Protein AF-A0A168NGX6-F1 (afdb_monomer)

pLDDT: mean 82.54, std 9.8, range [54.59, 95.88]

Radius of gyration: 12.96 Å; Cα contacts (8 Å, |Δi|>4): 93; chains: 1; bounding box: 35×31×26 Å

Mean predicted aligned error: 5.77 Å

Foldseek 3Di:
DFDPVVVVVADPLLVVVVVVCVVCVVVVNFFDDLVNVCVVVVHDSVSSVVSVVVCVVLVQWDWDWDDDDPPITIGIDGPCCNRVVPD

Structure (mmCIF, N/CA/C/O backbone):
data_AF-A0A168NGX6-F1
#
_entry.id   AF-A0A168NGX6-F1
#
loop_
_atom_site.group_PDB
_atom_site.id
_atom_site.type_symbol
_atom_site.label_atom_id
_atom_site.label_alt_id
_atom_site.label_comp_id
_atom_site.label_asym_id
_atom_site.label_entity_id
_atom_site.label_seq_id
_atom_site.pdbx_PDB_ins_code
_atom_site.Cartn_x
_atom_site.Cartn_y
_atom_site.Cartn_z
_atom_site.occupancy
_atom_site.B_iso_or_equiv
_atom_site.auth_seq_id
_atom_site.auth_comp_id
_atom_site.auth_asym_id
_atom_site.auth_atom_id
_atom_site.pdbx_PDB_model_num
ATOM 1 N N . MET A 1 1 ? -17.072 3.729 -0.745 1.00 58.84 1 MET A N 1
ATOM 2 C CA . MET A 1 1 ? -16.337 4.830 -0.077 1.00 58.84 1 MET A CA 1
ATOM 3 C C . MET A 1 1 ? -15.475 4.217 1.018 1.00 58.84 1 MET A C 1
ATOM 5 O O . MET A 1 1 ? -15.856 3.169 1.508 1.00 58.84 1 MET A O 1
ATOM 9 N N . ILE A 1 2 ? -14.324 4.796 1.369 1.00 62.94 2 ILE A N 1
ATOM 10 C CA . ILE A 1 2 ? -13.517 4.325 2.515 1.00 62.94 2 ILE A CA 1
ATOM 11 C C . ILE A 1 2 ? -14.143 4.890 3.802 1.00 62.94 2 ILE A C 1
ATOM 13 O O . ILE A 1 2 ? -14.500 6.069 3.811 1.00 62.94 2 ILE A O 1
ATOM 17 N N . SER A 1 3 ? -14.279 4.088 4.868 1.00 67.94 3 SER A N 1
ATOM 18 C CA . SER A 1 3 ? -14.829 4.547 6.160 1.00 67.94 3 SER A CA 1
ATOM 19 C C . SER A 1 3 ? -14.116 5.809 6.682 1.00 67.94 3 SER A C 1
ATOM 21 O O . SER A 1 3 ? -12.890 5.858 6.817 1.00 67.94 3 SER A O 1
ATOM 23 N N . ASN A 1 4 ? -14.892 6.846 7.020 1.00 69.19 4 ASN A N 1
ATOM 24 C CA . ASN A 1 4 ? -14.374 8.104 7.579 1.00 69.19 4 ASN A CA 1
ATOM 25 C C . ASN A 1 4 ? -13.734 7.923 8.962 1.00 69.19 4 ASN A C 1
ATOM 27 O O . ASN A 1 4 ? -12.902 8.735 9.367 1.00 69.19 4 ASN A O 1
ATOM 31 N N . GLN A 1 5 ? -14.131 6.886 9.699 1.00 71.94 5 GLN A N 1
ATOM 32 C CA . GLN A 1 5 ? -13.535 6.557 10.987 1.00 71.94 5 GLN A CA 1
ATOM 33 C C . GLN A 1 5 ? -12.149 5.937 10.792 1.00 71.94 5 GLN A C 1
ATOM 35 O O . GLN A 1 5 ? -11.195 6.383 11.426 1.00 71.94 5 GLN A O 1
ATOM 40 N N . LEU A 1 6 ? -12.012 5.036 9.814 1.00 74.62 6 LEU A N 1
ATOM 41 C CA . LEU A 1 6 ? -10.731 4.453 9.414 1.00 74.62 6 LEU A CA 1
ATOM 42 C C . LEU A 1 6 ? -9.717 5.531 9.000 1.00 74.62 6 LEU A C 1
ATOM 44 O O . LEU A 1 6 ? -8.568 5.502 9.429 1.00 74.62 6 LEU A O 1
ATOM 48 N N . LEU A 1 7 ? -10.148 6.530 8.220 1.00 75.06 7 LEU A N 1
ATOM 49 C CA . LEU A 1 7 ? -9.275 7.617 7.759 1.00 75.06 7 LEU A CA 1
ATOM 50 C C . LEU A 1 7 ? -8.703 8.476 8.898 1.00 75.06 7 LEU A C 1
ATOM 52 O O . LEU A 1 7 ? -7.595 8.990 8.763 1.00 75.06 7 LEU A O 1
ATOM 56 N N . LYS A 1 8 ? -9.417 8.624 10.022 1.00 81.62 8 LYS A N 1
ATOM 57 C CA . LYS A 1 8 ? -8.948 9.403 11.185 1.00 81.62 8 LYS A CA 1
ATOM 58 C C . LYS A 1 8 ? -7.850 8.696 11.979 1.00 81.62 8 LYS A C 1
ATOM 60 O O . LYS A 1 8 ? -7.114 9.352 12.709 1.00 81.62 8 LYS A O 1
ATOM 65 N N . GLU A 1 9 ? -7.742 7.379 11.847 1.00 84.62 9 GLU A N 1
ATOM 66 C CA . GLU A 1 9 ? -6.751 6.566 12.558 1.00 84.62 9 GLU A CA 1
ATOM 67 C C . GLU A 1 9 ? -5.444 6.376 11.785 1.00 84.62 9 GLU A C 1
ATOM 69 O O . GLU A 1 9 ? -4.517 5.727 12.278 1.00 84.62 9 GLU A O 1
ATOM 74 N N . LEU A 1 10 ? -5.382 6.902 10.562 1.00 88.12 10 LEU A N 1
ATOM 75 C CA . LEU A 1 10 ? -4.248 6.766 9.667 1.00 88.12 10 LEU A CA 1
ATOM 76 C C . LEU A 1 10 ? -3.445 8.059 9.613 1.00 88.12 10 LEU A C 1
ATOM 78 O O . LEU A 1 10 ? -3.970 9.169 9.550 1.00 88.12 10 LEU A O 1
ATOM 82 N N . THR A 1 11 ? -2.130 7.911 9.586 1.00 91.62 11 THR A N 1
ATOM 83 C CA . THR A 1 11 ? -1.212 9.009 9.310 1.00 91.62 11 THR A CA 1
ATOM 84 C C . THR A 1 11 ? -1.310 9.437 7.847 1.00 91.62 11 THR A C 1
ATOM 86 O O . THR A 1 11 ? -1.700 8.668 6.966 1.00 91.62 11 THR A O 1
ATOM 89 N N . GLY A 1 12 ? -0.845 10.651 7.540 1.00 90.88 12 GLY A N 1
ATOM 90 C CA . GLY A 1 12 ? -0.820 11.143 6.158 1.00 90.88 12 GLY A CA 1
ATOM 91 C C . GLY A 1 12 ? -0.033 10.246 5.189 1.00 90.88 12 GLY A C 1
ATOM 92 O O . GLY A 1 12 ? -0.371 10.182 4.010 1.00 90.88 12 GLY A O 1
ATOM 93 N N . ASN A 1 13 ? 0.980 9.515 5.667 1.00 93.44 13 ASN A N 1
ATOM 94 C CA . ASN A 1 13 ? 1.734 8.571 4.835 1.00 93.44 13 ASN A CA 1
ATOM 95 C C . ASN A 1 13 ? 0.936 7.297 4.539 1.00 93.44 13 ASN A C 1
ATOM 97 O O . ASN A 1 13 ? 0.961 6.819 3.409 1.00 93.44 13 ASN A O 1
ATOM 101 N N . GLU A 1 14 ? 0.201 6.774 5.519 1.00 91.94 14 GLU A N 1
ATOM 102 C CA . GLU A 1 14 ? -0.673 5.612 5.331 1.00 91.94 14 GLU A CA 1
ATOM 103 C C . GLU A 1 14 ? -1.841 5.944 4.398 1.00 91.94 14 GLU A C 1
ATOM 105 O O . GLU A 1 14 ? -2.149 5.157 3.507 1.00 91.94 14 GLU A O 1
ATOM 110 N N . VAL A 1 15 ? -2.415 7.147 4.513 1.00 89.12 15 VAL A N 1
ATOM 111 C CA . VAL A 1 15 ? -3.443 7.633 3.580 1.00 89.12 15 VAL A CA 1
ATOM 112 C C . VAL A 1 15 ? -2.885 7.768 2.159 1.00 89.12 15 VAL A C 1
ATOM 114 O O . VAL A 1 15 ? -3.496 7.272 1.214 1.00 89.12 15 VAL A O 1
ATOM 117 N N . LYS A 1 16 ? -1.699 8.372 1.983 1.00 90.81 16 LYS A N 1
ATOM 118 C CA . LYS A 1 16 ? -1.031 8.444 0.668 1.00 90.81 16 LYS A CA 1
ATOM 119 C C . LYS A 1 16 ? -0.806 7.059 0.067 1.00 90.81 16 LYS A C 1
ATOM 121 O O . LYS A 1 16 ? -1.023 6.868 -1.126 1.00 90.81 16 LYS A O 1
ATOM 126 N N . LEU A 1 17 ? -0.381 6.106 0.891 1.00 91.06 17 LEU A N 1
ATOM 127 C CA . LEU A 1 17 ? -0.122 4.735 0.474 1.00 91.06 17 LEU A CA 1
ATOM 128 C C . LEU A 1 17 ? -1.417 4.007 0.072 1.00 91.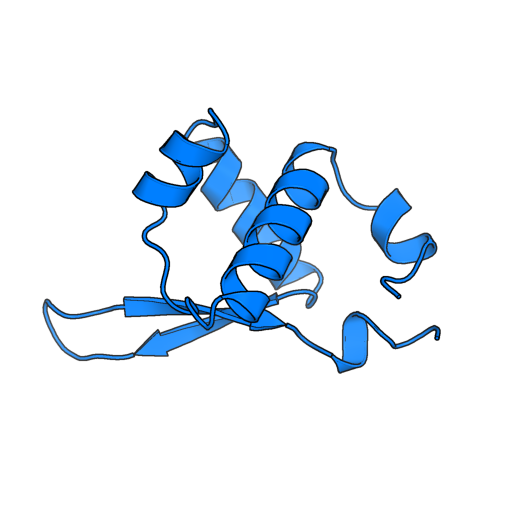06 17 LEU A C 1
ATOM 130 O O . LEU A 1 17 ? -1.423 3.293 -0.927 1.00 91.06 17 LEU A O 1
ATOM 134 N N . LEU A 1 18 ? -2.522 4.228 0.790 1.00 87.25 18 LEU A N 1
ATOM 135 C CA . LEU A 1 18 ? -3.833 3.692 0.414 1.00 87.25 18 LEU A CA 1
ATOM 136 C C . LEU A 1 18 ? -4.319 4.243 -0.925 1.00 87.25 18 LEU A C 1
ATOM 138 O O . LEU A 1 18 ? -4.699 3.460 -1.789 1.00 87.25 18 LEU A O 1
ATOM 142 N N . ILE A 1 19 ? -4.245 5.562 -1.126 1.00 85.81 19 ILE A N 1
ATOM 143 C CA . ILE A 1 19 ? -4.615 6.204 -2.399 1.00 85.81 19 ILE A CA 1
ATOM 144 C C . ILE A 1 19 ? -3.726 5.694 -3.542 1.00 85.81 19 ILE A C 1
ATOM 146 O O . ILE A 1 19 ? -4.182 5.506 -4.668 1.00 85.81 19 ILE A O 1
ATOM 150 N N . TYR A 1 20 ? -2.443 5.460 -3.264 1.00 89.44 20 TYR A N 1
ATOM 151 C CA . TYR A 1 20 ? -1.522 4.889 -4.238 1.00 89.44 20 TYR A CA 1
ATOM 152 C C . TYR A 1 20 ? -1.931 3.472 -4.650 1.00 89.44 20 TYR A C 1
ATOM 154 O O . TYR A 1 20 ? -1.986 3.175 -5.842 1.00 89.44 20 TYR A O 1
ATOM 162 N N . PHE A 1 21 ? -2.243 2.605 -3.682 1.00 85.56 21 PHE A N 1
ATOM 163 C CA . PHE A 1 21 ? -2.699 1.249 -3.975 1.00 85.56 21 PHE A CA 1
ATOM 164 C C . PHE A 1 21 ? -4.051 1.228 -4.687 1.00 85.56 21 PHE A C 1
ATOM 166 O O . PHE A 1 21 ? -4.201 0.450 -5.621 1.00 85.56 21 PHE A O 1
ATOM 173 N N . ASP A 1 22 ? -4.986 2.104 -4.313 1.00 82.75 22 ASP A N 1
ATOM 174 C CA . ASP A 1 22 ? -6.284 2.270 -4.980 1.00 82.75 22 ASP A CA 1
ATOM 175 C C . ASP A 1 22 ? -6.120 2.497 -6.490 1.00 82.75 22 ASP A C 1
ATOM 177 O O . ASP A 1 22 ? -6.568 1.694 -7.308 1.00 82.75 22 ASP A O 1
ATOM 181 N N . ARG A 1 23 ? -5.341 3.520 -6.868 1.00 85.00 23 ARG A N 1
ATOM 182 C CA . ARG A 1 23 ? -5.060 3.830 -8.280 1.00 85.00 23 ARG A CA 1
ATOM 183 C C . ARG A 1 23 ? -4.442 2.649 -9.021 1.00 85.00 23 ARG A C 1
ATOM 185 O O . ARG A 1 23 ? -4.833 2.335 -10.138 1.00 85.00 23 ARG A O 1
ATOM 192 N N . ARG A 1 24 ? -3.495 1.960 -8.387 1.00 84.56 24 ARG A N 1
ATOM 193 C CA . ARG A 1 24 ? -2.785 0.839 -9.012 1.00 84.56 24 ARG A CA 1
ATOM 194 C C . ARG A 1 24 ? -3.670 -0.395 -9.178 1.00 84.56 24 ARG A C 1
ATOM 196 O O . ARG A 1 24 ? -3.539 -1.104 -10.171 1.00 84.56 24 ARG A O 1
ATOM 203 N N . ILE A 1 25 ? -4.595 -0.633 -8.249 1.00 76.50 25 ILE A N 1
ATOM 204 C CA . ILE A 1 25 ? -5.611 -1.682 -8.374 1.00 76.50 25 ILE A CA 1
ATOM 205 C C . ILE A 1 25 ? -6.564 -1.358 -9.530 1.00 76.50 25 ILE A C 1
ATOM 207 O O . ILE A 1 25 ? -6.845 -2.252 -10.331 1.00 76.50 25 ILE A O 1
ATOM 211 N N . MET A 1 26 ? -6.992 -0.097 -9.678 1.00 76.00 26 MET A N 1
ATOM 212 C CA . MET A 1 26 ? -7.786 0.340 -10.838 1.00 76.00 26 MET A CA 1
ATOM 213 C C . MET A 1 26 ? -7.050 0.095 -12.167 1.00 76.00 26 MET A C 1
ATOM 215 O O . MET A 1 26 ? -7.665 -0.346 -13.138 1.00 76.00 26 MET A O 1
ATOM 219 N N . ASP A 1 27 ? -5.727 0.268 -12.179 1.00 81.88 27 ASP A N 1
ATOM 220 C CA . ASP A 1 27 ? -4.853 -0.020 -13.326 1.00 81.88 27 ASP A CA 1
ATOM 221 C C . ASP A 1 27 ? -4.527 -1.522 -13.505 1.00 81.88 27 ASP A C 1
ATOM 223 O O . ASP A 1 27 ? -3.759 -1.897 -14.394 1.00 81.88 27 ASP A O 1
ATOM 227 N N . LYS A 1 28 ? -5.097 -2.409 -12.674 1.00 77.62 28 LYS A N 1
ATOM 228 C CA . LYS A 1 28 ? -4.811 -3.859 -12.618 1.00 77.62 28 LYS A CA 1
ATOM 229 C C . LYS A 1 28 ? -3.344 -4.200 -12.297 1.00 77.62 28 LYS A C 1
ATOM 231 O O . LYS A 1 28 ? -2.893 -5.323 -12.537 1.00 77.62 28 LYS A O 1
ATOM 236 N N . GLU A 1 29 ? -2.595 -3.273 -11.701 1.00 78.44 29 GLU A N 1
ATOM 237 C CA . GLU A 1 29 ? -1.206 -3.445 -11.268 1.00 78.44 29 GLU A CA 1
ATOM 238 C C . GLU A 1 29 ? -1.143 -3.862 -9.785 1.00 78.44 29 GLU A C 1
ATOM 240 O O . GLU A 1 29 ? -0.904 -3.057 -8.890 1.00 78.44 29 GLU A O 1
ATOM 245 N N . LEU A 1 30 ? -1.352 -5.153 -9.506 1.00 72.12 30 LEU A N 1
ATOM 246 C CA . LEU A 1 30 ? -1.440 -5.655 -8.122 1.00 72.12 30 LEU A CA 1
ATOM 247 C C . LEU A 1 30 ? -0.070 -5.851 -7.445 1.00 72.12 30 LEU A C 1
ATOM 249 O O . LEU A 1 30 ? 0.056 -5.752 -6.225 1.00 72.12 30 LEU A O 1
ATOM 253 N N . SER A 1 31 ? 0.974 -6.145 -8.223 1.00 80.00 31 SER A N 1
ATOM 254 C CA . SER A 1 31 ? 2.317 -6.458 -7.717 1.00 80.00 31 SER A CA 1
ATOM 255 C C . SER A 1 31 ? 3.266 -5.290 -7.947 1.00 80.00 31 SER A C 1
ATOM 257 O O . SER A 1 31 ? 3.816 -5.149 -9.038 1.00 80.00 31 SER A O 1
ATOM 259 N N . ILE A 1 32 ? 3.533 -4.515 -6.898 1.00 80.88 32 ILE A N 1
ATOM 260 C CA . ILE A 1 32 ? 4.371 -3.317 -6.982 1.00 80.88 32 ILE A CA 1
ATOM 261 C C . ILE A 1 32 ? 5.593 -3.488 -6.076 1.00 80.88 32 ILE A C 1
ATOM 263 O O . ILE A 1 32 ? 5.441 -3.693 -4.868 1.00 80.88 32 ILE A O 1
ATOM 267 N N . PRO A 1 33 ? 6.822 -3.396 -6.614 1.00 85.56 33 PRO A N 1
ATOM 268 C CA . PR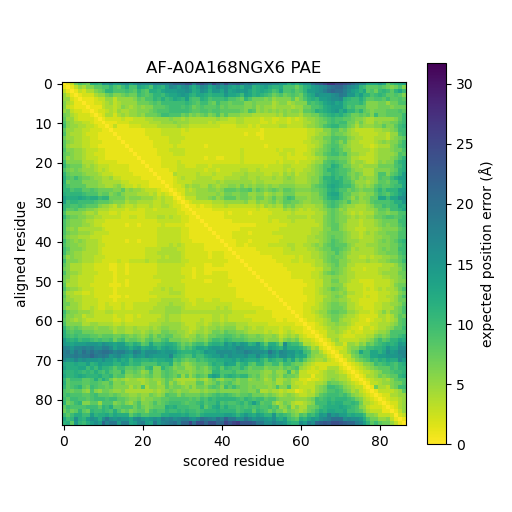O A 1 33 ? 8.023 -3.406 -5.793 1.00 85.56 33 PRO A CA 1
ATOM 269 C C . PRO A 1 33 ? 8.033 -2.220 -4.826 1.00 85.56 33 PRO A C 1
ATOM 271 O O . PRO A 1 33 ? 7.798 -1.090 -5.246 1.00 85.56 33 PRO A O 1
ATOM 274 N N . VAL A 1 34 ? 8.411 -2.445 -3.562 1.00 87.06 34 VAL A N 1
ATOM 275 C CA . VAL A 1 34 ? 8.525 -1.377 -2.541 1.00 87.06 34 VAL A CA 1
ATOM 276 C C . VAL A 1 34 ? 9.355 -0.194 -3.042 1.00 87.06 34 VAL A C 1
ATOM 278 O O . VAL A 1 34 ? 9.010 0.951 -2.780 1.00 87.06 34 VAL A O 1
ATOM 281 N N . ARG A 1 35 ? 10.404 -0.461 -3.825 1.00 88.69 35 ARG A N 1
ATOM 282 C CA . ARG A 1 35 ? 11.239 0.575 -4.436 1.00 88.69 35 ARG A CA 1
ATOM 283 C C . ARG A 1 35 ? 10.461 1.517 -5.372 1.00 88.69 35 ARG A C 1
ATOM 285 O O . ARG A 1 35 ? 10.653 2.725 -5.316 1.00 88.69 35 ARG A O 1
ATOM 292 N N . LYS A 1 36 ? 9.550 0.984 -6.188 1.00 89.56 36 LYS A N 1
ATOM 293 C CA . LYS A 1 36 ? 8.705 1.803 -7.070 1.00 89.56 36 LYS A CA 1
ATOM 294 C C . LYS A 1 36 ? 7.751 2.675 -6.248 1.00 89.56 36 LYS A C 1
ATOM 296 O O . LYS A 1 36 ? 7.579 3.847 -6.544 1.00 89.56 36 LYS A O 1
ATOM 301 N N . ILE A 1 37 ? 7.219 2.137 -5.148 1.00 90.94 37 ILE A N 1
ATOM 302 C CA . ILE A 1 37 ? 6.380 2.895 -4.205 1.00 90.94 37 ILE A CA 1
ATOM 303 C C . ILE A 1 37 ? 7.170 4.050 -3.572 1.00 90.94 37 ILE A C 1
ATOM 305 O O . ILE A 1 37 ? 6.661 5.161 -3.465 1.00 90.94 37 ILE A O 1
ATOM 309 N N . THR A 1 38 ? 8.416 3.802 -3.150 1.00 92.94 38 THR A N 1
ATOM 310 C CA . THR A 1 38 ? 9.265 4.842 -2.549 1.00 92.94 38 THR A CA 1
ATOM 311 C C . THR A 1 38 ? 9.590 5.965 -3.522 1.00 92.94 38 THR A C 1
ATOM 313 O O . THR A 1 38 ? 9.577 7.126 -3.122 1.00 92.94 38 THR A O 1
ATOM 316 N N . GLU A 1 39 ? 9.845 5.619 -4.786 1.00 93.50 39 GLU A N 1
ATOM 317 C CA . GLU A 1 39 ? 10.126 6.573 -5.862 1.00 93.50 39 GLU A CA 1
ATOM 318 C C . GLU A 1 39 ? 8.871 7.401 -6.187 1.00 93.50 39 GLU A C 1
ATOM 320 O O . GLU A 1 39 ? 8.919 8.627 -6.131 1.00 93.50 39 GLU A O 1
ATOM 325 N N . ASP A 1 40 ? 7.726 6.747 -6.4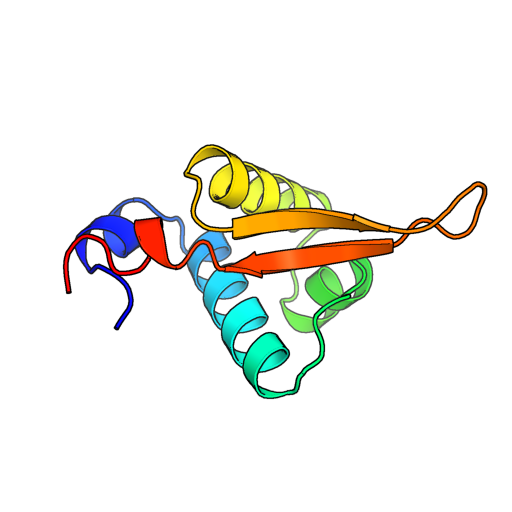09 1.00 93.69 40 ASP A N 1
ATOM 326 C CA . ASP A 1 40 ? 6.473 7.419 -6.774 1.00 93.69 40 ASP A CA 1
ATOM 327 C C . ASP A 1 40 ? 5.930 8.334 -5.661 1.00 93.69 40 ASP A C 1
ATOM 329 O O . ASP A 1 40 ? 5.335 9.375 -5.941 1.00 93.69 40 ASP A O 1
ATOM 333 N N . LEU A 1 41 ? 6.101 7.948 -4.391 1.00 93.31 41 LEU A N 1
ATOM 334 C CA . LEU A 1 41 ? 5.592 8.709 -3.243 1.00 93.31 41 LEU A CA 1
ATOM 335 C C . LEU A 1 41 ? 6.620 9.663 -2.627 1.00 93.31 41 LEU A C 1
ATOM 337 O O . LEU A 1 41 ? 6.268 10.404 -1.706 1.00 93.31 41 LEU A O 1
ATOM 341 N N . ASN A 1 42 ? 7.864 9.650 -3.116 1.00 95.75 42 ASN A N 1
ATOM 342 C CA . ASN A 1 42 ? 8.996 10.364 -2.526 1.00 95.75 42 ASN A CA 1
ATOM 343 C C . ASN A 1 42 ? 9.117 10.101 -1.008 1.00 95.75 42 ASN A C 1
ATOM 345 O O . ASN A 1 42 ? 9.181 11.018 -0.185 1.00 95.75 42 ASN A O 1
ATOM 349 N N . LEU A 1 43 ? 9.082 8.820 -0.629 1.00 94.06 43 LEU A N 1
ATOM 350 C CA . LEU A 1 43 ? 9.172 8.348 0.755 1.00 94.06 43 LEU A CA 1
ATOM 351 C C . LEU A 1 43 ? 10.375 7.422 0.923 1.00 94.06 43 LEU A C 1
ATOM 353 O O . LEU A 1 43 ? 10.750 6.694 0.010 1.00 94.06 43 LEU A O 1
ATOM 357 N N . THR A 1 44 ? 10.952 7.377 2.123 1.00 95.88 44 THR A N 1
ATOM 358 C CA . THR A 1 44 ? 12.006 6.397 2.416 1.00 95.88 44 THR A CA 1
ATOM 359 C C . THR A 1 44 ? 11.436 4.979 2.467 1.00 95.88 44 THR A C 1
ATOM 361 O O . THR A 1 44 ? 10.283 4.764 2.855 1.00 95.88 44 THR A O 1
ATOM 364 N N . VAL A 1 45 ? 12.273 3.985 2.147 1.00 92.75 45 VAL A N 1
ATOM 365 C CA . VAL A 1 45 ? 11.916 2.557 2.260 1.00 92.75 45 VAL A CA 1
ATOM 366 C C . VAL A 1 45 ? 11.386 2.234 3.657 1.00 92.75 45 VAL A C 1
ATOM 368 O O . VAL A 1 45 ? 10.370 1.558 3.779 1.00 92.75 45 VAL A O 1
ATOM 371 N N . GLY A 1 46 ? 12.021 2.767 4.707 1.00 94.38 46 GLY A N 1
ATOM 372 C CA . GLY A 1 46 ? 11.583 2.563 6.089 1.00 94.38 46 GLY A CA 1
ATOM 373 C C . GLY A 1 46 ? 10.166 3.081 6.347 1.00 94.38 46 GLY A C 1
ATOM 374 O O . GLY A 1 46 ? 9.355 2.369 6.936 1.00 94.38 46 GLY A O 1
ATOM 375 N N . THR A 1 47 ? 9.836 4.276 5.851 1.00 95.00 47 THR A N 1
ATOM 376 C CA . THR A 1 47 ? 8.488 4.850 5.976 1.00 95.00 47 THR A CA 1
ATOM 377 C C . THR A 1 47 ? 7.448 4.034 5.215 1.00 95.00 47 THR A C 1
ATOM 379 O O . THR A 1 47 ? 6.375 3.764 5.758 1.00 95.00 47 THR A O 1
ATOM 382 N N . VAL A 1 48 ? 7.757 3.602 3.988 1.00 94.06 48 VAL A N 1
ATOM 383 C CA . VAL A 1 48 ? 6.844 2.776 3.182 1.00 94.06 48 VAL A CA 1
ATOM 384 C C . VAL A 1 48 ? 6.604 1.426 3.852 1.00 94.06 48 VAL A C 1
ATOM 386 O O . VAL A 1 48 ? 5.455 1.042 4.046 1.00 94.06 48 VAL A O 1
ATOM 389 N N . VAL A 1 49 ? 7.663 0.732 4.277 1.00 92.88 49 VAL A N 1
ATOM 390 C CA . VAL A 1 49 ? 7.552 -0.568 4.958 1.00 92.88 49 VAL A CA 1
ATOM 391 C C . VAL A 1 49 ? 6.769 -0.442 6.263 1.00 92.88 49 VAL A C 1
ATOM 393 O O . VAL A 1 49 ? 5.883 -1.257 6.516 1.00 92.88 49 VAL A O 1
ATOM 396 N N . LYS A 1 50 ? 7.042 0.592 7.069 1.00 95.12 50 LYS A N 1
ATOM 397 C CA . LYS A 1 50 ? 6.292 0.859 8.302 1.00 95.12 50 LYS A CA 1
ATOM 398 C C . LYS A 1 50 ? 4.805 1.061 8.011 1.00 95.12 50 LYS A C 1
ATOM 400 O O . LYS A 1 50 ? 3.985 0.402 8.635 1.00 95.12 50 LYS A O 1
ATOM 405 N N . SER A 1 51 ? 4.476 1.907 7.035 1.00 94.50 51 SER A N 1
ATOM 406 C CA . SER A 1 51 ? 3.088 2.212 6.665 1.00 94.50 51 SER A CA 1
ATOM 407 C C . SER A 1 51 ? 2.358 0.972 6.136 1.00 94.50 51 SER A C 1
ATOM 409 O O . SER A 1 51 ? 1.242 0.692 6.556 1.00 94.50 51 SER A O 1
ATOM 411 N N . ILE A 1 52 ? 3.008 0.171 5.280 1.00 91.81 52 ILE A N 1
ATOM 412 C CA . ILE A 1 52 ? 2.476 -1.118 4.808 1.00 91.81 52 ILE A CA 1
ATOM 413 C C . ILE A 1 52 ? 2.156 -2.033 5.993 1.00 91.81 52 ILE A C 1
ATOM 415 O O . ILE A 1 52 ? 1.073 -2.610 6.047 1.00 91.81 52 ILE A O 1
ATOM 419 N N . ASN A 1 53 ? 3.079 -2.161 6.950 1.00 91.94 53 ASN A N 1
ATOM 420 C CA . ASN A 1 53 ? 2.869 -3.002 8.124 1.00 91.94 53 ASN A CA 1
ATOM 421 C C . ASN A 1 53 ? 1.725 -2.484 9.005 1.00 91.94 53 ASN A C 1
ATOM 423 O O . ASN A 1 53 ? 0.945 -3.302 9.484 1.00 91.94 53 ASN A O 1
ATOM 427 N N . THR A 1 54 ? 1.574 -1.163 9.177 1.00 92.56 54 THR A N 1
ATOM 428 C CA . THR A 1 54 ? 0.417 -0.591 9.886 1.00 92.56 54 THR A CA 1
ATOM 429 C C . THR A 1 54 ? -0.892 -0.973 9.198 1.00 92.56 54 THR A C 1
ATOM 431 O O . THR A 1 54 ? -1.819 -1.433 9.859 1.00 92.56 54 THR A O 1
ATOM 434 N N . LEU A 1 55 ? -0.973 -0.814 7.873 1.00 90.06 55 LEU A N 1
ATOM 435 C CA . LEU A 1 55 ? -2.186 -1.121 7.109 1.00 90.06 55 LEU A CA 1
ATOM 436 C C . LEU A 1 55 ? -2.535 -2.618 7.152 1.00 90.06 55 LEU A C 1
ATOM 438 O O . LEU A 1 55 ? -3.713 -2.961 7.213 1.00 90.06 55 LEU A O 1
ATOM 442 N N . ILE A 1 56 ? -1.530 -3.502 7.159 1.00 89.75 56 ILE A N 1
ATOM 443 C CA . ILE A 1 56 ? -1.725 -4.949 7.355 1.00 89.75 56 ILE A CA 1
ATOM 444 C C . ILE A 1 56 ? -2.204 -5.242 8.779 1.00 89.75 56 ILE A C 1
ATOM 446 O O . ILE A 1 56 ? -3.148 -6.003 8.958 1.00 89.75 56 ILE A O 1
ATOM 450 N N . TYR A 1 57 ? -1.576 -4.641 9.794 1.00 89.81 57 TYR A N 1
ATOM 451 C CA . TYR A 1 57 ? -1.946 -4.836 11.200 1.00 89.81 57 TYR A CA 1
ATOM 452 C C . TYR A 1 57 ? -3.382 -4.383 11.486 1.00 89.81 57 TYR A C 1
ATOM 454 O O . TYR A 1 57 ? -4.112 -5.055 12.205 1.00 89.81 57 TYR A O 1
ATOM 462 N N . LYS A 1 58 ? -3.805 -3.272 10.874 1.00 86.00 58 LYS A N 1
ATOM 463 C CA . LYS A 1 58 ? -5.187 -2.774 10.914 1.00 86.00 58 LYS A CA 1
ATOM 464 C C . LYS A 1 58 ? -6.147 -3.555 10.007 1.00 86.00 58 LYS A C 1
ATOM 466 O O . LYS A 1 58 ? -7.299 -3.165 9.887 1.00 86.00 58 LYS A O 1
ATOM 471 N N . ASN A 1 59 ? -5.681 -4.625 9.362 1.00 85.69 59 ASN A N 1
ATOM 472 C CA . ASN A 1 59 ? -6.465 -5.489 8.484 1.00 85.69 59 ASN A CA 1
ATOM 473 C C . ASN A 1 59 ? -7.085 -4.771 7.266 1.00 85.69 59 ASN A C 1
ATOM 475 O O . ASN A 1 59 ? -8.062 -5.251 6.706 1.00 85.69 59 ASN A O 1
ATOM 479 N N . ILE A 1 60 ? -6.511 -3.639 6.840 1.00 85.88 60 ILE A N 1
ATOM 480 C CA . ILE A 1 60 ? -7.004 -2.818 5.718 1.00 85.88 60 ILE A CA 1
ATOM 481 C C . ILE A 1 60 ? -6.524 -3.389 4.382 1.00 85.88 60 ILE A C 1
ATOM 483 O O . ILE A 1 60 ? -7.258 -3.421 3.394 1.00 85.88 60 ILE A O 1
ATOM 487 N N . ILE A 1 61 ? -5.267 -3.840 4.347 1.00 85.75 61 ILE A N 1
ATOM 488 C CA . ILE A 1 61 ? -4.679 -4.498 3.181 1.00 85.75 61 ILE A CA 1
ATOM 489 C C . ILE A 1 61 ? -4.167 -5.880 3.563 1.00 85.75 61 ILE A C 1
ATOM 491 O O . ILE A 1 61 ? -3.593 -6.079 4.633 1.00 85.75 61 ILE A O 1
ATOM 495 N N . VAL A 1 62 ? -4.293 -6.826 2.641 1.00 85.12 62 VAL A N 1
ATOM 496 C CA . VAL A 1 62 ? -3.727 -8.164 2.786 1.00 85.12 62 VAL A CA 1
ATOM 497 C C . VAL A 1 62 ? -2.518 -8.281 1.876 1.00 85.12 62 VAL A C 1
ATOM 499 O O . VAL A 1 62 ? -2.599 -8.083 0.662 1.00 85.12 62 VAL A O 1
ATOM 502 N N . LYS A 1 63 ? -1.376 -8.646 2.459 1.00 85.38 63 LYS A N 1
ATOM 503 C CA . LYS A 1 63 ? -0.184 -9.009 1.695 1.00 85.38 63 LYS A CA 1
ATOM 504 C C . LYS A 1 63 ? -0.305 -10.456 1.234 1.00 85.38 63 LYS A C 1
ATOM 506 O O . LYS A 1 63 ? -0.333 -11.380 2.044 1.00 85.38 63 LYS A O 1
ATOM 511 N N . ARG A 1 64 ? -0.300 -10.663 -0.076 1.00 83.44 64 ARG A N 1
ATOM 512 C CA . ARG A 1 64 ? -0.173 -11.982 -0.692 1.00 83.44 64 ARG A CA 1
ATOM 513 C C . ARG A 1 64 ? 1.228 -12.129 -1.252 1.00 83.44 64 ARG A C 1
ATO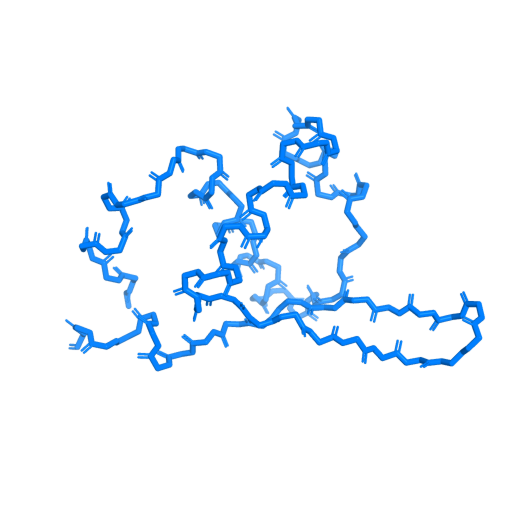M 515 O O . ARG A 1 64 ? 1.774 -11.206 -1.850 1.00 83.44 64 ARG A O 1
ATOM 522 N N . VAL A 1 65 ? 1.821 -13.294 -1.040 1.00 82.75 65 VAL A N 1
ATOM 523 C CA . VAL A 1 65 ? 3.158 -13.614 -1.531 1.00 82.75 65 VAL A CA 1
ATOM 524 C C . VAL A 1 65 ? 3.036 -14.796 -2.477 1.00 82.75 65 VAL A C 1
ATOM 526 O O . VAL A 1 65 ? 2.448 -15.814 -2.124 1.00 82.75 65 VAL A O 1
ATOM 529 N N . THR A 1 66 ? 3.569 -14.654 -3.685 1.00 79.56 66 THR A N 1
ATOM 530 C CA . THR A 1 66 ? 3.594 -15.712 -4.702 1.00 79.56 66 THR A CA 1
ATOM 531 C C . THR A 1 66 ? 5.012 -15.971 -5.174 1.00 79.56 66 THR A C 1
ATOM 533 O O . THR A 1 66 ? 5.881 -15.102 -5.094 1.00 79.56 66 THR A O 1
ATOM 536 N N . GLY A 1 67 ? 5.238 -17.184 -5.676 1.00 75.62 67 GLY A N 1
ATOM 537 C CA . GLY A 1 67 ? 6.521 -17.617 -6.217 1.00 75.62 67 GLY A CA 1
ATOM 538 C C . GLY A 1 67 ? 7.290 -18.571 -5.305 1.00 75.62 67 GLY A C 1
ATOM 539 O O . GLY A 1 67 ? 6.861 -18.905 -4.202 1.00 75.62 67 GLY A O 1
ATOM 540 N N . LYS A 1 68 ? 8.427 -19.055 -5.812 1.00 77.38 68 LYS A N 1
ATOM 541 C CA . LYS A 1 68 ? 9.341 -19.980 -5.128 1.00 77.38 68 LYS A CA 1
ATOM 542 C C . LYS A 1 68 ? 10.790 -19.574 -5.412 1.00 77.38 68 LYS A C 1
ATOM 544 O O . LYS A 1 68 ? 11.097 -19.058 -6.489 1.00 77.38 68 LYS A O 1
ATOM 549 N N . GLY A 1 69 ? 11.688 -19.824 -4.459 1.00 78.62 69 GLY A N 1
ATOM 550 C CA . GLY A 1 69 ? 13.115 -19.518 -4.603 1.00 78.62 69 GLY A CA 1
ATOM 551 C C . GLY A 1 69 ? 13.384 -18.017 -4.745 1.00 78.62 69 GLY A C 1
ATOM 552 O O . GLY A 1 69 ? 12.914 -17.224 -3.938 1.00 78.62 69 GLY A O 1
ATOM 553 N N . LYS A 1 70 ? 14.137 -17.614 -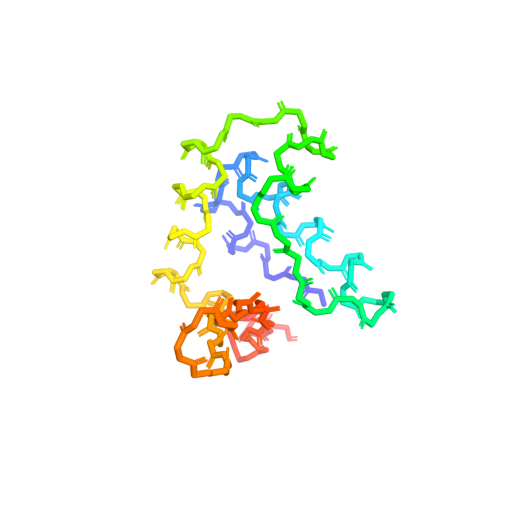5.777 1.00 73.75 70 LYS A N 1
ATOM 554 C CA . LYS A 1 70 ? 14.520 -16.206 -6.012 1.00 73.75 70 LYS A CA 1
ATOM 555 C C . LYS A 1 70 ? 13.404 -15.336 -6.618 1.00 73.75 70 LYS A C 1
ATOM 557 O O . LYS A 1 70 ? 1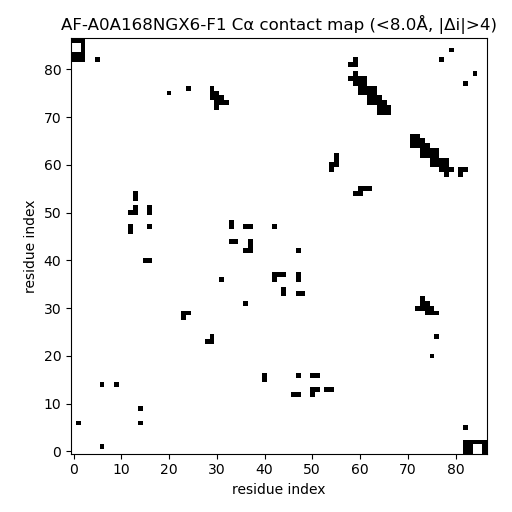3.554 -14.123 -6.674 1.00 73.75 70 LYS A O 1
ATOM 562 N N . ASN A 1 71 ? 12.287 -15.932 -7.046 1.00 71.50 71 ASN A N 1
ATOM 563 C CA . ASN A 1 71 ? 11.195 -15.240 -7.744 1.00 71.50 71 ASN A CA 1
ATOM 564 C C . ASN A 1 71 ? 9.987 -14.996 -6.831 1.00 71.50 71 ASN A C 1
ATOM 566 O O . ASN A 1 71 ? 8.859 -15.325 -7.192 1.00 71.50 71 ASN A O 1
ATOM 570 N N . ILE A 1 72 ? 10.219 -14.456 -5.636 1.00 75.38 72 ILE A N 1
ATOM 571 C CA . ILE A 1 72 ? 9.145 -14.118 -4.698 1.00 75.38 72 ILE A CA 1
ATOM 572 C C . ILE A 1 72 ? 8.593 -12.733 -5.044 1.00 75.38 72 ILE A C 1
ATOM 574 O O . ILE A 1 72 ? 9.341 -11.759 -5.118 1.00 75.38 72 ILE A O 1
ATOM 578 N N . ARG A 1 73 ? 7.275 -12.635 -5.229 1.00 74.88 73 ARG A N 1
ATOM 579 C CA . ARG A 1 73 ? 6.555 -11.377 -5.461 1.00 74.88 73 ARG A CA 1
ATOM 580 C C . ARG A 1 73 ? 5.521 -11.170 -4.368 1.00 74.88 73 ARG A C 1
ATOM 582 O O . ARG A 1 73 ? 4.782 -12.094 -4.034 1.00 74.88 73 ARG A O 1
ATOM 589 N N . ALA A 1 74 ? 5.465 -9.959 -3.828 1.00 72.31 74 ALA A N 1
ATOM 590 C CA . ALA A 1 74 ? 4.402 -9.542 -2.928 1.00 72.31 74 ALA A CA 1
ATOM 591 C C . ALA A 1 74 ? 3.429 -8.632 -3.682 1.00 72.31 74 ALA A C 1
ATOM 593 O O . ALA A 1 74 ? 3.861 -7.733 -4.401 1.00 72.31 74 ALA A O 1
ATOM 594 N N . TYR A 1 75 ? 2.136 -8.865 -3.498 1.00 79.00 75 TYR A N 1
ATOM 595 C CA . TYR A 1 75 ? 1.071 -7.973 -3.938 1.00 79.00 75 TYR A CA 1
ATOM 596 C C . TYR A 1 75 ? 0.142 -7.661 -2.770 1.00 79.00 75 TYR A C 1
ATOM 598 O O . TYR A 1 75 ? 0.034 -8.442 -1.819 1.00 79.00 75 TYR A O 1
ATOM 606 N N . TYR A 1 76 ? -0.493 -6.498 -2.836 1.00 79.25 76 TYR A N 1
ATOM 607 C CA . TYR A 1 76 ? -1.362 -5.985 -1.787 1.00 79.25 76 TYR A CA 1
ATOM 608 C C . TYR A 1 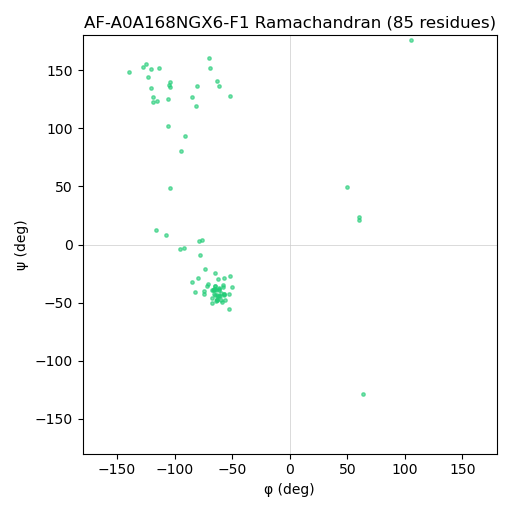76 ? -2.770 -5.897 -2.351 1.00 79.25 76 TYR A C 1
ATOM 610 O O . TYR A 1 76 ? -2.984 -5.278 -3.389 1.00 79.25 76 TYR A O 1
ATOM 618 N N . ILE A 1 77 ? -3.708 -6.561 -1.689 1.00 78.12 77 ILE A N 1
ATOM 619 C CA . ILE A 1 77 ? -5.127 -6.507 -2.037 1.00 78.12 77 ILE A CA 1
ATOM 620 C C . ILE A 1 77 ? -5.887 -5.816 -0.919 1.00 78.12 77 ILE A C 1
ATOM 622 O O . ILE A 1 77 ? -5.478 -5.860 0.244 1.00 78.12 77 ILE A O 1
ATOM 626 N N . TRP A 1 78 ? -6.994 -5.189 -1.284 1.00 78.81 78 TRP A N 1
ATOM 627 C CA . TRP A 1 78 ? -7.944 -4.659 -0.326 1.00 78.81 78 TRP A CA 1
ATOM 628 C C . TRP A 1 78 ? -8.559 -5.772 0.506 1.00 78.81 78 TRP A C 1
ATOM 630 O O . TRP A 1 78 ? -8.875 -6.844 -0.010 1.00 78.81 78 TRP A O 1
ATOM 640 N N . ASN A 1 79 ? -8.733 -5.495 1.794 1.00 80.12 79 ASN A N 1
ATOM 641 C CA . ASN A 1 79 ? -9.691 -6.229 2.591 1.00 80.12 79 ASN A CA 1
ATOM 642 C C . ASN A 1 79 ? -11.034 -5.494 2.534 1.00 80.12 79 ASN A C 1
ATOM 644 O O . ASN A 1 79 ? -11.270 -4.556 3.294 1.00 80.12 79 ASN A O 1
ATOM 648 N N . GLU A 1 80 ? -11.889 -5.890 1.593 1.00 72.06 80 GLU A N 1
ATOM 649 C CA . GLU A 1 80 ? -13.182 -5.238 1.358 1.00 72.06 80 GLU A CA 1
ATOM 650 C C . GLU A 1 80 ? -14.073 -5.239 2.608 1.00 72.06 80 GLU A C 1
ATOM 652 O O . GLU A 1 80 ? -14.750 -4.245 2.867 1.00 72.06 80 GLU A O 1
ATOM 657 N N . GLU A 1 81 ? -14.008 -6.293 3.427 1.00 73.50 81 GLU A N 1
ATOM 658 C CA . GLU A 1 81 ? -14.784 -6.397 4.667 1.00 73.50 81 GLU A CA 1
ATOM 659 C C . GLU A 1 81 ? -14.437 -5.288 5.667 1.00 73.50 81 GLU A C 1
ATOM 661 O O . GLU A 1 81 ? -15.328 -4.760 6.323 1.00 73.50 81 GLU A O 1
ATOM 666 N N . GLU A 1 82 ? -13.161 -4.902 5.769 1.00 71.19 82 GLU A N 1
ATOM 667 C CA . GLU A 1 82 ? -12.725 -3.854 6.702 1.00 71.19 82 GLU A CA 1
ATOM 668 C C . GLU A 1 82 ? -12.897 -2.450 6.103 1.00 71.19 82 GLU A C 1
ATOM 670 O O . GLU A 1 82 ? -13.195 -1.493 6.813 1.00 71.19 82 GLU A O 1
ATOM 675 N N . ILE A 1 83 ? -12.741 -2.311 4.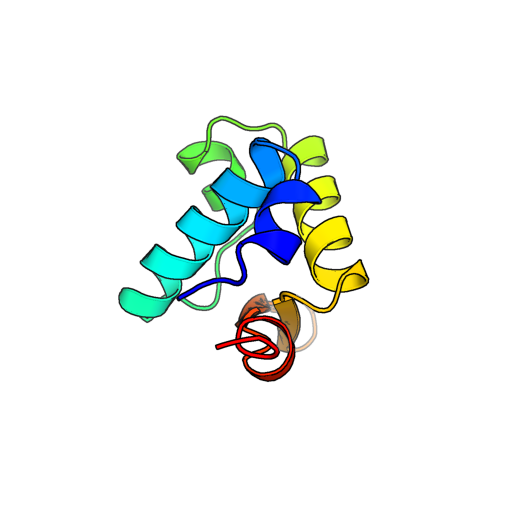782 1.00 66.38 83 ILE A N 1
ATOM 676 C CA . ILE A 1 83 ? -12.859 -1.018 4.090 1.00 66.38 83 ILE A CA 1
ATOM 677 C C . ILE A 1 83 ? -14.317 -0.538 4.031 1.00 66.38 83 ILE A C 1
ATOM 679 O O . ILE A 1 83 ? -14.560 0.669 4.143 1.00 66.38 83 ILE A O 1
ATOM 683 N N . TYR A 1 84 ? -15.271 -1.463 3.872 1.00 66.19 84 TYR A N 1
ATOM 684 C CA . TYR A 1 84 ? -16.699 -1.166 3.704 1.00 66.19 84 TYR A CA 1
ATOM 685 C C . TYR A 1 84 ? -17.563 -1.506 4.916 1.00 66.19 84 TYR A C 1
ATOM 687 O O . TYR A 1 84 ? -18.780 -1.390 4.828 1.00 66.19 84 TYR A O 1
ATOM 695 N N . LYS A 1 85 ? -16.961 -1.876 6.049 1.00 64.56 85 LYS A N 1
ATOM 696 C CA . LYS A 1 85 ? -17.677 -2.285 7.268 1.00 64.56 85 LYS A CA 1
ATOM 697 C C . LYS A 1 85 ? -18.754 -1.297 7.743 1.00 64.56 85 LYS A C 1
ATOM 699 O O . LYS A 1 85 ? -19.716 -1.716 8.377 1.00 64.56 85 LYS A O 1
ATOM 704 N N . ASP A 1 86 ? -18.585 -0.015 7.410 1.00 54.59 86 ASP A N 1
ATOM 705 C CA . ASP A 1 86 ? -19.452 1.095 7.822 1.00 54.59 86 ASP A CA 1
ATOM 706 C C . ASP A 1 86 ? -20.174 1.806 6.648 1.00 54.59 86 ASP A C 1
ATOM 708 O O . ASP A 1 86 ? -20.668 2.921 6.832 1.00 54.59 86 ASP A O 1
ATOM 712 N N . CYS A 1 87 ? -20.169 1.241 5.431 1.00 54.81 87 CYS A N 1
ATOM 713 C CA . CYS A 1 87 ? -20.878 1.790 4.258 1.00 54.81 87 CYS A CA 1
ATOM 714 C C . CYS A 1 87 ? -22.233 1.111 4.051 1.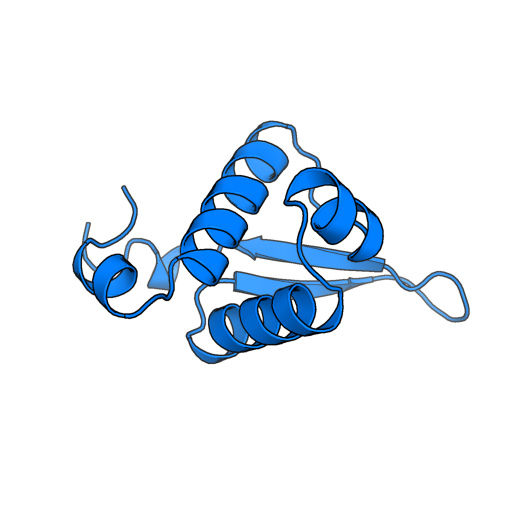00 54.81 87 CYS A C 1
ATOM 716 O O . CYS A 1 87 ? -23.183 1.845 3.700 1.00 54.81 87 CYS A O 1
#

Organism: NCBI:txid1538

Nearest PDB structures (foldseek):
  2v79-assembly1_B  TM=6.896E-01  e=4.503E-03  Bacillus subtilis
  4l9n-assembly1_B  TM=7.788E-01  e=2.843E-02  Staphylococcus aureus
  1ub9-assembly1_A-2  TM=7.592E-01  e=2.350E-02  Pyrococcus horikoshii OT3
  7dvr-assembly1_A-2  TM=7.196E-01  e=6.095E-02  Streptococcus agalactiae NEM316
  7dvt-assembly1_A  TM=7.256E-01  e=1.013E-01  Streptococcus agalactiae NEM316

Solvent-accessible surface area (backbone atoms only — not comparable to full-atom values): 5102 Å² total; per-residue (Å²): 120,75,40,73,69,62,58,73,78,44,52,76,66,40,49,52,50,49,56,52,49,50,55,30,49,77,70,70,52,48,68,62,59,68,68,57,53,21,63,78,67,74,42,54,64,67,58,52,52,50,35,54,51,51,37,40,74,71,47,43,34,44,80,46,76,48,73,64,85,94,56,66,46,54,27,62,42,78,28,61,70,62,38,42,69,82,111

Secondary structure (DSSP, 8-state):
---HHHHHTS-HHHHHHHHHHHHHHHTT-----HHHHHHHHT--HHHHHHHHHHHHHTTSEEEEEE-STT--EEEEEE-HHHHSTT-

InterPro domains:
  IPR036390 Winged helix DNA-binding domain superfamily [SSF46785] (29-79)

Sequence (87 aa):
MISNQLLKELTGNEVKLLIYFDRRIMDKELSIPVRKITEDLNLTVGTVVKSINTLIYKNIIVKRVTGKGKNIRAYYIWNEEEIYKDC